Protein AF-A0A1E4EX76-F1 (afdb_monomer_lite)

pLDDT: mean 85.82, std 12.71, range [29.69, 96.69]

Radius of gyration: 16.94 Å; chains: 1; bounding box: 37×40×50 Å

Foldseek 3Di:
DPDDPLLVVLQVPAPHCPGPSVLLVLLLVLLLVVLLCLQLDCCLQVQLCVQLVVLHNFDFDSVLSSLLSSLLSLLLQLVVCCVVVVDNVSSLSSSQVSCVVRHDPVCSVSNVCNNVQQQDADPVRHRDNLSNLQSSCCSGGVDDDPSSSVSSSVSSVVSSVVSVVSSVVSSVVRHDPPPPD

Secondary structure (DSSP, 8-state):
----HHHHHHHHHTTGGGSHHHHHHHHHHHHHHHHHHHHT-HHHHHHHHHHHHHTS-----HHHHHHHHHHHHHHHHHHHHHHHHS-HHHHHHHHHHHHHHHS-GGGHHHHHHHHHHTT-B-TTS-B-SSHHHHHHHHHHHS---HHHHHHHHHHHHHHHHHHHHHHHHHHHS--------

Sequence (181 aa):
MLRMPTSSQIIQRWGGPSGMGQQYLHAIPTITTLIELMAKSPRTAGTFRDRVERAGPTKMRHHEMDKAFSCYGLGYVYRLMSKQSGDAEMANLLTRVATLAILSPAELEKVDWVARAFSHRHPDGSKDILAPAQLILHWLTGSDTPQKTYQCDWVLQRYSEFLTQAWQAAMQNQIHLQFPW

Structure (mmCIF, N/CA/C/O backbone):
data_AF-A0A1E4EX76-F1
#
_entry.id   AF-A0A1E4EX76-F1
#
loop_
_atom_site.group_PDB
_atom_site.id
_atom_site.type_symbol
_atom_site.label_atom_id
_atom_site.label_alt_id
_atom_site.label_comp_id
_atom_site.label_asym_id
_atom_site.label_entity_id
_atom_site.label_seq_id
_atom_site.pdbx_PDB_ins_code
_atom_site.Cartn_x
_atom_site.Cartn_y
_atom_site.Cartn_z
_atom_site.occupancy
_atom_site.B_iso_or_equiv
_atom_site.auth_seq_id
_atom_site.auth_comp_id
_atom_site.auth_asym_id
_atom_site.auth_atom_id
_atom_site.pdbx_PDB_model_num
ATOM 1 N N . MET A 1 1 ? -10.176 -17.842 24.578 1.00 32.84 1 MET A N 1
ATOM 2 C CA . MET A 1 1 ? -10.033 -16.552 23.870 1.00 32.84 1 MET A CA 1
ATOM 3 C C . MET A 1 1 ? -8.588 -16.379 23.428 1.00 32.84 1 MET A C 1
ATOM 5 O O . MET A 1 1 ? -7.767 -15.886 24.197 1.00 32.84 1 MET A O 1
ATOM 9 N N . LEU A 1 2 ? -8.268 -16.793 22.203 1.00 30.84 2 LEU A N 1
ATOM 10 C CA . LEU A 1 2 ? -7.002 -16.457 21.545 1.00 30.84 2 LEU A CA 1
ATOM 11 C C . LEU A 1 2 ? -7.071 -14.993 21.090 1.00 30.84 2 LEU A C 1
ATOM 13 O O . LEU A 1 2 ? -7.355 -14.686 19.938 1.00 30.84 2 LEU A O 1
ATOM 17 N N . ARG A 1 3 ? -6.881 -14.056 22.024 1.00 50.91 3 ARG A N 1
ATOM 18 C CA . ARG A 1 3 ? -6.739 -12.644 21.660 1.00 50.91 3 ARG A CA 1
ATOM 19 C C . ARG A 1 3 ? -5.325 -12.444 21.143 1.00 50.91 3 ARG A C 1
ATOM 21 O O . ARG A 1 3 ? -4.374 -12.692 21.880 1.00 50.91 3 ARG A O 1
ATOM 28 N N . MET A 1 4 ? -5.177 -11.961 19.911 1.00 62.12 4 MET A N 1
ATOM 29 C CA . MET A 1 4 ? -3.883 -11.447 19.472 1.00 62.12 4 MET A CA 1
ATOM 30 C C . MET A 1 4 ? -3.422 -10.377 20.488 1.00 62.12 4 MET A C 1
ATOM 32 O O . MET A 1 4 ? -4.188 -9.443 20.767 1.00 62.12 4 MET A O 1
ATOM 36 N N . PRO A 1 5 ? -2.217 -10.504 21.084 1.00 67.56 5 PRO A N 1
ATOM 37 C CA . PRO A 1 5 ? -1.744 -9.578 22.117 1.00 67.56 5 PRO A CA 1
ATOM 38 C C . PRO A 1 5 ? -1.798 -8.118 21.655 1.00 67.56 5 PRO A C 1
ATOM 40 O O . PRO A 1 5 ? -2.254 -7.240 22.386 1.00 67.56 5 PRO A O 1
ATOM 43 N N . THR A 1 6 ? -1.450 -7.891 20.388 1.00 69.31 6 THR A N 1
ATOM 44 C CA . THR A 1 6 ? -1.455 -6.588 19.720 1.00 69.31 6 THR A CA 1
ATOM 45 C C . THR A 1 6 ? -2.849 -5.955 19.674 1.00 69.31 6 THR A C 1
ATOM 47 O O . THR A 1 6 ? -2.993 -4.761 19.912 1.00 69.31 6 THR A O 1
ATOM 50 N N . SER A 1 7 ? -3.900 -6.746 19.438 1.00 69.81 7 SER A N 1
ATOM 51 C CA . SER A 1 7 ? -5.291 -6.267 19.428 1.00 69.81 7 SER A CA 1
ATOM 52 C C . SER A 1 7 ? -5.746 -5.833 20.819 1.00 69.81 7 SER A C 1
ATOM 54 O O . SER A 1 7 ? -6.396 -4.803 20.972 1.00 69.81 7 SER A O 1
ATOM 56 N N . SER A 1 8 ? -5.375 -6.601 21.848 1.00 72.00 8 SER A N 1
ATOM 57 C CA . SER A 1 8 ? -5.726 -6.284 23.238 1.00 72.00 8 SER A CA 1
ATOM 58 C C . SER A 1 8 ? -5.048 -4.997 23.706 1.00 72.00 8 SER A C 1
ATOM 60 O O . SER A 1 8 ? -5.694 -4.165 24.341 1.00 72.00 8 SER A O 1
ATOM 62 N N . GLN A 1 9 ? -3.779 -4.804 23.332 1.00 78.38 9 GLN A N 1
ATOM 63 C CA . GLN A 1 9 ? -3.039 -3.571 23.598 1.00 78.38 9 GLN A CA 1
ATOM 64 C C . GLN A 1 9 ? -3.711 -2.356 22.943 1.00 78.38 9 GLN A C 1
ATOM 66 O O . GLN A 1 9 ? -3.842 -1.312 23.583 1.00 78.38 9 GLN A O 1
ATOM 71 N N . ILE A 1 10 ? -4.184 -2.497 21.698 1.00 79.25 10 ILE A N 1
ATOM 72 C CA . ILE A 1 10 ? -4.895 -1.422 20.993 1.00 79.25 10 ILE A CA 1
ATOM 73 C C . ILE A 1 10 ? -6.181 -1.031 21.738 1.00 79.25 10 ILE A C 1
ATOM 75 O O . ILE A 1 10 ? -6.426 0.146 21.997 1.00 79.25 10 ILE A O 1
ATOM 79 N N . ILE A 1 11 ? -6.991 -2.013 22.134 1.00 80.50 11 ILE A N 1
ATOM 80 C CA . ILE A 1 11 ? -8.259 -1.758 22.834 1.00 80.50 11 ILE A CA 1
ATOM 81 C C . ILE A 1 11 ? -8.011 -1.068 24.180 1.00 80.50 11 ILE A C 1
ATOM 83 O O . ILE A 1 11 ? -8.701 -0.108 24.515 1.00 80.50 11 ILE A O 1
ATOM 87 N N . GLN A 1 12 ? -7.014 -1.518 24.946 1.00 81.19 12 GLN A N 1
ATOM 88 C CA . GLN A 1 12 ? -6.696 -0.934 26.252 1.00 81.19 12 GLN A CA 1
ATOM 89 C C . GLN A 1 12 ? -6.244 0.525 26.153 1.00 81.19 12 GLN A C 1
ATOM 91 O O . GLN A 1 12 ? -6.596 1.332 27.010 1.00 81.19 12 GLN A O 1
ATOM 96 N N . ARG A 1 13 ? -5.476 0.870 25.115 1.00 83.69 13 ARG A N 1
ATOM 97 C CA . ARG A 1 13 ? -4.819 2.178 25.017 1.00 83.69 13 ARG A CA 1
ATOM 98 C C . ARG A 1 13 ? -5.651 3.242 24.295 1.00 83.69 13 ARG A C 1
ATOM 100 O O . ARG A 1 13 ? -5.521 4.414 24.630 1.00 83.69 13 ARG A O 1
ATOM 107 N N . TRP A 1 14 ? -6.538 2.861 23.369 1.00 85.50 14 TRP A N 1
ATOM 108 C CA . TRP A 1 14 ? -7.322 3.806 22.550 1.00 85.50 14 TRP A CA 1
ATOM 109 C C . TRP A 1 14 ? -8.845 3.688 22.741 1.00 85.50 14 TRP A C 1
ATOM 111 O O . TRP A 1 14 ? -9.617 3.737 21.779 1.00 85.50 14 TRP A O 1
ATOM 121 N N . GLY A 1 15 ? -9.284 3.593 24.002 1.00 70.06 15 GLY A N 1
ATOM 122 C CA . GLY A 1 15 ? -10.669 3.883 24.400 1.00 70.06 15 GLY A CA 1
ATOM 123 C C . GLY A 1 15 ? -11.581 2.678 24.651 1.00 70.06 15 GLY A C 1
ATOM 124 O O . GLY A 1 15 ? -12.800 2.837 24.650 1.00 70.06 15 GLY A O 1
ATOM 125 N N . GLY A 1 16 ? -11.035 1.482 24.879 1.00 69.38 16 GLY A N 1
ATOM 126 C CA . GLY A 1 16 ? -11.825 0.310 25.259 1.00 69.38 16 GLY A CA 1
ATOM 127 C C . GLY A 1 16 ? -12.743 -0.219 24.141 1.00 69.38 16 GLY A C 1
ATOM 128 O O . GLY A 1 16 ? -12.537 0.095 22.968 1.00 69.38 16 GLY A O 1
ATOM 129 N N . PRO A 1 17 ? -13.764 -1.034 24.479 1.00 64.06 17 PRO A N 1
ATOM 130 C CA . PRO A 1 17 ? -14.634 -1.722 23.511 1.00 64.06 17 PRO A CA 1
ATOM 131 C C . PRO A 1 17 ? -15.492 -0.813 22.618 1.00 64.06 17 PRO A C 1
ATOM 133 O O . PRO A 1 17 ? -16.122 -1.299 21.689 1.00 64.06 17 PRO A O 1
ATOM 136 N N . SER A 1 18 ? -15.548 0.488 22.897 1.00 70.00 18 SER A N 1
ATOM 137 C CA . SER A 1 18 ? -16.253 1.496 22.092 1.00 70.00 18 SER A CA 1
ATOM 138 C C . SER A 1 18 ? -15.313 2.593 21.578 1.00 70.00 18 SER A C 1
ATOM 140 O O . SER A 1 18 ? -15.766 3.602 21.042 1.00 70.00 18 SER A O 1
ATOM 142 N N . GLY A 1 19 ? -14.003 2.417 21.770 1.00 77.12 19 GLY A N 1
ATOM 143 C CA . GLY A 1 19 ? -12.977 3.378 21.394 1.00 77.12 19 GLY A CA 1
ATOM 144 C C . GLY A 1 19 ? -12.595 3.319 19.918 1.00 77.12 19 GLY A C 1
ATOM 145 O O . GLY A 1 19 ? -12.929 2.383 19.188 1.00 77.12 19 GLY A O 1
ATOM 146 N N . MET A 1 20 ? -11.821 4.313 19.486 1.00 82.31 20 MET A N 1
ATOM 147 C CA . MET A 1 20 ? -11.328 4.422 18.111 1.00 82.31 20 MET A CA 1
ATOM 148 C C . MET A 1 20 ? -10.502 3.191 17.696 1.00 82.31 20 MET A C 1
ATOM 150 O O . MET A 1 20 ? -10.619 2.717 16.567 1.00 82.31 20 MET A O 1
ATOM 154 N N . GLY A 1 21 ? -9.735 2.613 18.629 1.00 80.12 21 GLY A N 1
ATOM 155 C CA . GLY A 1 21 ? -8.988 1.377 18.388 1.00 80.12 21 GLY A CA 1
ATOM 156 C C . GLY A 1 21 ? -9.890 0.197 18.007 1.00 80.12 21 GLY A C 1
ATOM 157 O O . GLY A 1 21 ? -9.566 -0.550 17.086 1.00 80.12 21 GLY A O 1
ATOM 158 N N . GLN A 1 22 ? -11.054 0.061 18.652 1.00 80.69 22 GLN A N 1
ATOM 159 C CA . GLN A 1 22 ? -12.025 -0.988 18.333 1.00 80.69 22 GLN A CA 1
ATOM 160 C C . GLN A 1 22 ? -12.637 -0.784 16.940 1.00 80.69 22 GLN A C 1
ATOM 162 O O . GLN A 1 22 ? -12.776 -1.744 16.185 1.00 80.69 22 GLN A O 1
ATOM 167 N N . GLN A 1 23 ? -12.973 0.457 16.576 1.00 82.38 23 GLN A N 1
ATOM 168 C CA . GLN A 1 23 ? -13.535 0.770 15.257 1.00 82.38 23 GLN A CA 1
ATOM 169 C C . GLN A 1 23 ? -12.573 0.380 14.130 1.00 82.38 23 GLN A C 1
ATOM 171 O O . GLN A 1 23 ? -12.975 -0.295 13.182 1.00 82.38 23 GLN A O 1
ATOM 176 N N . TYR A 1 24 ? -11.287 0.717 14.271 1.00 85.44 24 TYR A N 1
ATOM 177 C CA . TYR A 1 24 ? -10.273 0.309 13.301 1.00 85.44 24 TYR A CA 1
ATOM 178 C C . TYR A 1 24 ? -10.097 -1.209 13.245 1.00 85.44 24 TYR A C 1
ATOM 180 O O . TYR A 1 24 ? -10.029 -1.774 12.155 1.00 85.44 24 TYR A O 1
ATOM 188 N N . LEU A 1 25 ? -10.081 -1.892 14.394 1.00 83.00 25 LEU A N 1
ATOM 189 C CA . LEU A 1 25 ? -10.006 -3.355 14.435 1.00 83.00 25 LEU A CA 1
ATOM 190 C C . LEU A 1 25 ? -11.198 -4.023 13.725 1.00 83.00 25 LEU A C 1
ATOM 192 O O . LEU A 1 25 ? -11.003 -5.033 13.054 1.00 83.00 25 LEU A O 1
ATOM 196 N N . HIS A 1 26 ? -12.403 -3.449 13.808 1.00 83.94 26 HIS A N 1
ATOM 197 C CA . HIS A 1 26 ? -13.580 -3.934 13.075 1.00 83.94 26 HIS A CA 1
ATOM 198 C C . HIS A 1 26 ? -13.492 -3.724 11.561 1.00 83.94 26 HIS A C 1
ATOM 200 O O . HIS A 1 26 ? -14.032 -4.527 10.803 1.00 83.94 26 HIS A O 1
ATOM 206 N N . ALA A 1 27 ? -12.806 -2.674 11.111 1.00 86.12 27 ALA A N 1
ATOM 207 C CA . ALA A 1 27 ? -12.627 -2.398 9.689 1.00 86.12 27 ALA A CA 1
ATOM 208 C C . ALA A 1 27 ? -11.544 -3.273 9.030 1.00 86.12 27 ALA A C 1
ATOM 210 O O . ALA A 1 27 ? -11.614 -3.516 7.821 1.00 86.12 27 ALA A O 1
ATOM 211 N N . ILE A 1 28 ? -10.559 -3.761 9.802 1.00 87.25 28 ILE A N 1
ATOM 212 C CA . ILE A 1 28 ? -9.393 -4.497 9.281 1.00 87.25 28 ILE A CA 1
ATOM 213 C C . ILE A 1 28 ? -9.765 -5.691 8.383 1.00 87.25 28 ILE A C 1
ATOM 215 O O . ILE A 1 28 ? -9.257 -5.731 7.269 1.00 87.25 28 ILE A O 1
ATOM 219 N N . PRO A 1 29 ? -10.632 -6.645 8.767 1.00 85.50 29 PRO A N 1
ATOM 220 C CA . PRO A 1 29 ? -10.883 -7.820 7.928 1.00 85.50 29 PRO A CA 1
ATOM 221 C C . PRO A 1 29 ? -11.510 -7.470 6.589 1.00 85.50 29 PRO A C 1
ATOM 223 O O . PRO A 1 29 ? -11.179 -8.073 5.571 1.00 85.50 29 PRO A O 1
ATOM 226 N N . THR A 1 30 ? -12.413 -6.492 6.577 1.00 86.75 30 THR A N 1
ATOM 227 C CA . THR A 1 30 ? -13.045 -6.027 5.345 1.00 86.75 30 THR A CA 1
ATOM 228 C C . THR A 1 30 ? -11.996 -5.439 4.421 1.00 86.75 30 THR A C 1
ATOM 230 O O . THR A 1 30 ? -11.923 -5.821 3.254 1.00 86.75 30 THR A O 1
ATOM 233 N N . ILE A 1 31 ? -11.144 -4.545 4.937 1.00 90.44 31 ILE A N 1
ATOM 234 C CA . ILE A 1 31 ? -10.131 -3.906 4.099 1.00 90.44 31 ILE A CA 1
ATOM 235 C C . ILE A 1 31 ? -9.048 -4.898 3.662 1.00 90.44 31 ILE A C 1
ATOM 237 O O . ILE A 1 31 ? -8.637 -4.853 2.507 1.00 90.44 31 ILE A O 1
ATOM 241 N N . THR A 1 32 ? -8.626 -5.835 4.517 1.00 91.00 32 THR A N 1
ATOM 242 C CA . THR A 1 32 ? -7.619 -6.842 4.152 1.00 91.00 32 THR A CA 1
ATOM 243 C C . THR A 1 32 ? -8.163 -7.844 3.142 1.00 91.00 32 THR A C 1
ATOM 245 O O . THR A 1 32 ? -7.471 -8.138 2.172 1.00 91.00 32 THR A O 1
ATOM 248 N N . THR A 1 33 ? -9.415 -8.288 3.287 1.00 89.25 33 THR A N 1
ATOM 249 C CA . THR A 1 33 ? -10.078 -9.154 2.297 1.00 89.25 33 THR A CA 1
ATOM 250 C C . THR A 1 33 ? -10.183 -8.449 0.948 1.00 89.25 33 THR A C 1
ATOM 252 O O . THR A 1 33 ? -9.879 -9.036 -0.087 1.00 89.25 33 THR A O 1
ATOM 255 N N . LEU A 1 34 ? -10.569 -7.170 0.932 1.00 90.50 34 LEU A N 1
ATOM 256 C CA . LEU A 1 34 ? -10.647 -6.394 -0.307 1.00 90.50 34 LEU A CA 1
ATOM 257 C C . LEU A 1 34 ? -9.273 -6.197 -0.953 1.00 90.50 34 LEU A C 1
ATOM 259 O O . LEU A 1 34 ? -9.154 -6.369 -2.164 1.00 90.50 34 LEU A O 1
ATOM 263 N N . ILE A 1 35 ? -8.238 -5.878 -0.169 1.00 94.00 35 ILE A N 1
ATOM 264 C CA . ILE A 1 35 ? -6.855 -5.792 -0.661 1.00 94.00 35 ILE A CA 1
ATOM 265 C C . ILE A 1 35 ? -6.445 -7.118 -1.299 1.00 94.00 35 ILE A C 1
ATOM 267 O O . ILE A 1 35 ? -5.961 -7.122 -2.426 1.00 94.00 35 ILE A O 1
ATOM 271 N N . GLU A 1 36 ? -6.673 -8.238 -0.616 1.00 92.19 36 GLU A N 1
ATOM 272 C CA . GLU A 1 36 ? -6.303 -9.560 -1.114 1.00 92.19 36 GLU A CA 1
ATOM 273 C C . GLU A 1 36 ? -7.037 -9.912 -2.417 1.00 92.19 36 GLU A C 1
ATOM 275 O O . GLU A 1 36 ? -6.404 -10.329 -3.391 1.00 92.19 36 GLU A O 1
ATOM 280 N N . LEU A 1 37 ? -8.355 -9.691 -2.470 1.00 90.31 37 LEU A N 1
ATOM 281 C CA . LEU A 1 37 ? -9.171 -9.941 -3.660 1.00 90.31 37 LEU A CA 1
ATOM 282 C C . LEU A 1 37 ? -8.731 -9.085 -4.847 1.00 90.31 37 LEU A C 1
ATOM 284 O O . LEU A 1 37 ? -8.638 -9.581 -5.969 1.00 90.31 37 LEU A O 1
ATOM 288 N N . MET A 1 38 ? -8.461 -7.799 -4.621 1.00 92.31 38 MET A N 1
ATOM 289 C CA . MET A 1 38 ? -8.025 -6.911 -5.693 1.00 92.31 38 MET A CA 1
ATOM 290 C C . MET A 1 38 ? -6.607 -7.223 -6.153 1.00 92.31 38 MET A C 1
ATOM 292 O O . MET A 1 38 ? -6.360 -7.189 -7.357 1.00 92.31 38 MET A O 1
ATOM 296 N N . ALA A 1 39 ? -5.691 -7.522 -5.231 1.00 91.38 39 ALA A N 1
ATOM 297 C CA . ALA A 1 39 ? -4.306 -7.832 -5.554 1.00 91.38 39 ALA A CA 1
ATOM 298 C C . ALA A 1 39 ? -4.198 -9.110 -6.395 1.00 91.38 39 ALA A C 1
ATOM 300 O O . ALA A 1 39 ? -3.494 -9.107 -7.396 1.00 91.38 39 ALA A O 1
ATOM 301 N N . LYS A 1 40 ? -4.964 -10.151 -6.044 1.00 90.00 40 LYS A N 1
ATOM 302 C CA . LYS A 1 40 ? -5.024 -11.431 -6.773 1.00 90.00 40 LYS A CA 1
ATOM 303 C C . LYS A 1 40 ? -5.959 -11.409 -7.987 1.00 90.00 40 LYS A C 1
ATOM 305 O O . LYS A 1 40 ? -6.125 -12.421 -8.666 1.00 90.00 40 LYS A O 1
ATOM 310 N N . SER A 1 41 ? -6.630 -10.287 -8.253 1.00 89.31 41 SER A N 1
ATOM 311 C CA . SER A 1 41 ? -7.561 -10.186 -9.374 1.00 89.31 41 SER A CA 1
ATOM 312 C C . SER A 1 41 ? -6.795 -10.172 -10.700 1.00 89.31 41 SER A C 1
ATOM 314 O O . SER A 1 41 ? -5.987 -9.262 -10.930 1.00 89.31 41 SER A O 1
ATOM 316 N N . PRO A 1 42 ? -7.122 -11.074 -11.648 1.00 86.62 42 PRO A N 1
ATOM 317 C CA . PRO A 1 42 ? -6.524 -11.057 -12.980 1.00 86.62 42 PRO A CA 1
ATOM 318 C C . PRO A 1 42 ? -6.727 -9.725 -13.705 1.00 86.62 42 PRO A C 1
ATOM 320 O O . PRO A 1 42 ? -5.896 -9.335 -14.520 1.00 86.62 42 PRO A O 1
ATOM 323 N N . ARG A 1 43 ? -7.811 -8.999 -13.397 1.00 87.06 43 ARG A N 1
ATOM 324 C CA . ARG A 1 43 ? -8.079 -7.684 -13.990 1.00 87.06 43 ARG A CA 1
ATOM 325 C C . ARG A 1 43 ? -7.110 -6.620 -13.488 1.00 87.06 43 ARG A C 1
ATOM 327 O O . ARG A 1 43 ? -6.650 -5.824 -14.302 1.00 87.06 43 ARG A O 1
ATOM 334 N N . THR A 1 44 ? -6.786 -6.606 -12.195 1.00 88.12 44 THR A N 1
ATOM 335 C CA . THR A 1 44 ? -5.830 -5.647 -11.615 1.00 88.12 44 THR A CA 1
ATOM 336 C C . THR A 1 44 ? -4.442 -5.887 -12.191 1.00 88.12 44 THR A C 1
ATOM 338 O O . THR A 1 44 ? -3.858 -4.995 -12.806 1.00 88.12 44 THR A O 1
ATOM 341 N N . ALA A 1 45 ? -3.957 -7.123 -12.070 1.00 86.81 45 ALA A N 1
ATOM 342 C CA . ALA A 1 45 ? -2.640 -7.518 -12.545 1.00 86.81 45 ALA A CA 1
ATOM 343 C C . ALA A 1 45 ? -2.508 -7.410 -14.074 1.00 86.81 45 ALA A C 1
ATOM 345 O O . ALA A 1 45 ? -1.487 -6.937 -14.567 1.00 86.81 45 ALA A O 1
ATOM 346 N N . GLY A 1 46 ? -3.541 -7.798 -14.830 1.00 87.75 46 GLY A N 1
ATOM 347 C CA . GLY A 1 46 ? -3.576 -7.671 -16.289 1.00 87.75 46 GLY A CA 1
ATOM 348 C C . GLY A 1 46 ? -3.559 -6.214 -16.747 1.00 87.75 46 GLY A C 1
ATOM 349 O O . GLY A 1 46 ? -2.706 -5.834 -17.540 1.00 87.75 46 GLY A O 1
ATOM 350 N N . THR A 1 47 ? -4.420 -5.364 -16.175 1.00 90.44 47 THR A N 1
ATOM 351 C CA . THR A 1 47 ? -4.456 -3.927 -16.512 1.00 90.44 47 THR A CA 1
ATOM 352 C C . THR A 1 47 ? -3.130 -3.242 -16.195 1.00 90.44 47 THR A C 1
ATOM 354 O O . THR A 1 47 ? -2.650 -2.423 -16.981 1.00 90.44 47 THR A O 1
ATOM 357 N N . PHE A 1 48 ? -2.533 -3.565 -15.045 1.00 92.25 48 PHE A N 1
ATOM 358 C CA . PHE A 1 48 ? -1.225 -3.049 -14.663 1.00 92.25 48 PHE A CA 1
ATOM 359 C C . PHE A 1 48 ? -0.146 -3.473 -15.658 1.00 92.25 48 PHE A C 1
ATOM 361 O O . PHE A 1 48 ? 0.563 -2.620 -16.197 1.00 92.25 48 PHE A O 1
ATOM 368 N N . ARG A 1 49 ? -0.065 -4.779 -15.940 1.00 91.50 49 ARG A N 1
ATOM 369 C CA . ARG A 1 49 ? 0.903 -5.347 -16.876 1.00 91.50 49 ARG A CA 1
ATOM 370 C C . ARG A 1 49 ? 0.799 -4.687 -18.245 1.00 91.50 49 ARG A C 1
ATOM 372 O O . ARG A 1 49 ? 1.790 -4.143 -18.721 1.00 91.50 49 ARG A O 1
ATOM 379 N N . ASP A 1 50 ? -0.397 -4.673 -18.828 1.00 91.31 50 ASP A N 1
ATOM 380 C CA . ASP A 1 50 ? -0.640 -4.143 -20.170 1.00 91.31 50 ASP A CA 1
ATOM 381 C C . ASP A 1 50 ? -0.200 -2.682 -20.292 1.00 91.31 50 ASP A C 1
ATOM 383 O O . ASP A 1 50 ? 0.391 -2.278 -21.294 1.00 91.31 50 ASP A O 1
ATOM 387 N N . ARG A 1 51 ? -0.470 -1.864 -19.270 1.00 91.50 51 ARG A N 1
ATOM 388 C CA . ARG A 1 51 ? -0.074 -0.451 -19.267 1.00 91.50 51 ARG A CA 1
ATOM 389 C C . ARG A 1 51 ? 1.435 -0.272 -19.184 1.00 91.50 51 ARG A C 1
ATOM 391 O O . ARG A 1 51 ? 1.991 0.532 -19.930 1.00 91.50 51 ARG A O 1
ATOM 398 N N . VAL A 1 52 ? 2.087 -0.996 -18.280 1.00 92.00 52 VAL A N 1
ATOM 399 C CA . VAL A 1 52 ? 3.532 -0.881 -18.065 1.00 92.00 52 VAL A CA 1
ATOM 400 C C . VAL A 1 52 ? 4.311 -1.431 -19.265 1.00 92.00 52 VAL A C 1
ATOM 402 O O . VAL A 1 52 ? 5.270 -0.795 -19.697 1.00 92.00 52 VAL A O 1
ATOM 405 N N . GLU A 1 53 ? 3.877 -2.547 -19.856 1.00 91.38 53 GLU A N 1
ATOM 406 C CA . GLU A 1 53 ? 4.520 -3.148 -21.034 1.00 91.38 53 GLU A CA 1
ATOM 407 C C . GLU A 1 53 ? 4.349 -2.294 -22.300 1.00 91.38 53 GLU A C 1
ATOM 409 O O . GLU A 1 53 ? 5.278 -2.188 -23.101 1.00 91.38 53 GLU A O 1
ATOM 414 N N . ARG A 1 54 ? 3.215 -1.594 -22.461 1.00 90.19 54 ARG A N 1
ATOM 415 C CA . ARG A 1 54 ? 3.036 -0.604 -23.545 1.00 90.19 54 ARG A CA 1
ATOM 416 C C . ARG A 1 54 ? 3.988 0.586 -23.436 1.00 90.19 54 ARG A C 1
ATOM 418 O O . ARG A 1 54 ? 4.318 1.186 -24.453 1.00 90.19 54 ARG A O 1
ATOM 425 N N . ALA A 1 55 ? 4.427 0.930 -22.226 1.00 89.25 55 ALA A N 1
ATOM 426 C CA . ALA A 1 55 ? 5.420 1.978 -21.994 1.00 89.25 55 ALA A CA 1
ATOM 427 C C . ALA A 1 55 ? 6.873 1.485 -22.164 1.00 89.25 55 ALA A C 1
ATOM 429 O O . ALA A 1 55 ? 7.808 2.278 -22.057 1.00 89.25 55 ALA A O 1
ATOM 430 N N . GLY A 1 56 ? 7.079 0.193 -22.431 1.00 85.50 56 GLY A N 1
ATOM 431 C CA . GLY A 1 56 ? 8.367 -0.401 -22.771 1.00 85.50 56 GLY A CA 1
ATOM 432 C C . GLY A 1 56 ? 8.476 -1.848 -22.282 1.00 85.50 56 GLY A C 1
ATOM 433 O O . GLY A 1 56 ? 7.815 -2.216 -21.313 1.00 85.50 56 GLY A O 1
ATOM 434 N N . PRO A 1 57 ? 9.352 -2.670 -22.884 1.00 81.75 57 PRO A N 1
ATOM 435 C CA . PRO A 1 57 ? 9.472 -4.084 -22.542 1.00 81.75 57 PRO A CA 1
ATOM 436 C C . PRO A 1 57 ? 9.867 -4.272 -21.072 1.00 81.75 57 PRO A C 1
ATOM 438 O O . PRO A 1 57 ? 10.750 -3.584 -20.546 1.00 81.75 57 PRO A O 1
ATOM 441 N N . THR A 1 58 ? 9.181 -5.189 -20.394 1.00 83.50 58 THR A N 1
ATOM 442 C CA . THR A 1 58 ? 9.471 -5.628 -19.023 1.00 83.50 58 THR A CA 1
ATOM 443 C C . THR A 1 58 ? 8.990 -7.073 -18.862 1.00 83.50 58 THR A C 1
ATOM 445 O O . THR A 1 58 ? 8.171 -7.547 -19.646 1.00 83.50 58 THR A O 1
ATOM 448 N N . LYS A 1 59 ? 9.527 -7.801 -17.877 1.00 81.69 59 LYS A N 1
ATOM 449 C CA . LYS A 1 59 ? 9.010 -9.114 -17.480 1.00 81.69 59 LYS A CA 1
ATOM 450 C C . LYS A 1 59 ? 8.490 -9.013 -16.053 1.00 81.69 59 LYS A C 1
ATOM 452 O O . LYS A 1 59 ? 9.279 -8.787 -15.146 1.00 81.69 59 LYS A O 1
ATOM 457 N N . MET A 1 60 ? 7.188 -9.222 -15.864 1.00 87.31 60 MET A N 1
ATOM 458 C CA . MET A 1 60 ? 6.541 -9.191 -14.547 1.00 87.31 60 MET A CA 1
ATOM 459 C C . MET A 1 60 ? 5.888 -10.531 -14.224 1.00 87.31 60 MET A C 1
ATOM 461 O O . MET A 1 60 ? 5.003 -11.002 -14.953 1.00 87.31 60 MET A O 1
ATOM 465 N N . ARG A 1 61 ? 6.271 -11.139 -13.098 1.00 86.31 61 ARG A N 1
ATOM 466 C CA . ARG A 1 61 ? 5.641 -12.375 -12.621 1.00 86.31 61 ARG A CA 1
ATOM 467 C C . ARG A 1 61 ? 4.362 -12.046 -11.860 1.00 86.31 61 ARG A C 1
ATOM 469 O O . ARG A 1 61 ? 4.324 -11.122 -11.057 1.00 86.31 61 ARG A O 1
ATOM 476 N N . HIS A 1 62 ? 3.311 -12.830 -12.093 1.00 85.12 62 HIS A N 1
ATOM 477 C CA . HIS A 1 62 ? 1.993 -12.569 -11.505 1.00 85.12 62 HIS A CA 1
ATOM 478 C C . HIS A 1 62 ? 2.017 -12.580 -9.971 1.00 85.12 62 HIS A C 1
ATOM 480 O O . HIS A 1 62 ? 1.611 -11.611 -9.348 1.00 85.12 62 HIS A O 1
ATOM 486 N N . HIS A 1 63 ? 2.637 -13.599 -9.372 1.00 85.25 63 HIS A N 1
ATOM 487 C CA . HIS A 1 63 ? 2.761 -13.703 -7.915 1.00 85.25 63 HIS A CA 1
ATOM 488 C C . HIS A 1 63 ? 3.589 -12.572 -7.273 1.00 85.25 63 HIS A C 1
ATOM 490 O O . HIS A 1 63 ? 3.425 -12.286 -6.088 1.00 85.25 63 HIS A O 1
ATOM 496 N N . GLU A 1 64 ? 4.496 -11.933 -8.025 1.00 89.56 64 GLU A N 1
ATOM 497 C CA . GLU A 1 64 ? 5.230 -10.751 -7.550 1.00 89.56 64 GLU A CA 1
ATOM 498 C C . GLU A 1 64 ? 4.311 -9.524 -7.542 1.00 89.56 64 GLU A C 1
ATOM 500 O O . GLU A 1 64 ? 4.350 -8.749 -6.587 1.00 89.56 64 GLU A O 1
ATOM 505 N N . MET A 1 65 ? 3.428 -9.392 -8.542 1.00 91.31 65 MET A N 1
ATOM 506 C CA . MET A 1 65 ? 2.407 -8.339 -8.589 1.00 91.31 65 MET A CA 1
ATOM 507 C C . MET A 1 65 ? 1.407 -8.477 -7.441 1.00 91.31 65 MET A C 1
ATOM 509 O O . MET A 1 65 ? 1.209 -7.506 -6.717 1.00 91.31 65 MET A O 1
ATOM 513 N N . ASP A 1 66 ? 0.851 -9.666 -7.202 1.00 91.69 66 ASP A N 1
ATOM 514 C CA . ASP A 1 66 ? -0.108 -9.896 -6.108 1.00 91.69 66 ASP A CA 1
ATOM 515 C C . ASP A 1 66 ? 0.469 -9.435 -4.761 1.00 91.69 66 ASP A C 1
ATOM 517 O O . ASP A 1 66 ? -0.173 -8.741 -3.966 1.00 91.69 66 ASP A O 1
ATOM 521 N N . LYS A 1 67 ? 1.737 -9.775 -4.523 1.00 92.88 67 LYS A N 1
ATOM 522 C CA . LYS A 1 67 ? 2.464 -9.380 -3.320 1.00 92.88 67 LYS A CA 1
ATOM 523 C C . LYS A 1 67 ? 2.700 -7.869 -3.267 1.00 92.88 67 LYS A C 1
ATOM 525 O O . LYS A 1 67 ? 2.435 -7.256 -2.235 1.00 92.88 67 LYS A O 1
ATOM 530 N N . ALA A 1 68 ? 3.140 -7.262 -4.367 1.00 94.50 68 ALA A N 1
ATOM 531 C CA . ALA A 1 68 ? 3.385 -5.825 -4.440 1.00 94.50 68 ALA A CA 1
ATOM 532 C C . ALA A 1 68 ? 2.111 -5.000 -4.215 1.00 94.50 68 ALA A C 1
ATOM 534 O O . ALA A 1 68 ? 2.132 -4.052 -3.433 1.00 94.50 68 ALA A O 1
ATOM 535 N N . PHE A 1 69 ? 0.985 -5.393 -4.814 1.00 95.19 69 PHE A N 1
ATOM 536 C CA . PHE A 1 69 ? -0.310 -4.737 -4.615 1.00 95.19 69 PHE A CA 1
ATOM 537 C C . PHE A 1 69 ? -0.865 -4.934 -3.198 1.00 95.19 69 PHE A C 1
ATOM 539 O O . PHE A 1 69 ? -1.456 -4.007 -2.637 1.00 95.19 69 PHE A O 1
ATOM 546 N N . SER A 1 70 ? -0.628 -6.098 -2.584 1.00 95.50 70 SER A N 1
ATOM 547 C CA . SER A 1 70 ? -0.989 -6.341 -1.181 1.00 95.50 70 SER A CA 1
ATOM 548 C C . SER A 1 70 ? -0.199 -5.430 -0.238 1.00 95.50 70 SER A C 1
ATOM 550 O O . SER A 1 70 ? -0.788 -4.723 0.582 1.00 95.50 70 SER A O 1
ATOM 552 N N . CYS A 1 71 ? 1.128 -5.370 -0.399 1.00 95.88 71 CYS A N 1
ATOM 553 C CA . CYS A 1 71 ? 1.985 -4.478 0.383 1.00 95.88 71 CYS A CA 1
ATOM 554 C C . CYS A 1 71 ? 1.659 -3.000 0.133 1.00 95.88 71 CYS A C 1
ATOM 556 O O . CYS A 1 71 ? 1.592 -2.226 1.088 1.00 95.88 71 CYS A O 1
ATOM 558 N N . TYR A 1 72 ? 1.397 -2.618 -1.124 1.00 96.69 72 TYR A N 1
ATOM 559 C CA . TYR A 1 72 ? 0.955 -1.270 -1.482 1.00 96.69 72 TYR A CA 1
ATOM 560 C C . TYR A 1 72 ? -0.330 -0.891 -0.740 1.00 96.69 72 TYR A C 1
ATOM 562 O O . TYR A 1 72 ? -0.397 0.159 -0.100 1.00 96.69 72 TYR A O 1
ATOM 570 N N . GLY A 1 73 ? -1.339 -1.767 -0.787 1.00 95.81 73 GLY A N 1
ATOM 571 C CA . GLY A 1 73 ? -2.622 -1.548 -0.127 1.00 95.81 73 GLY A CA 1
ATOM 572 C C . GLY A 1 73 ? -2.486 -1.385 1.383 1.00 95.81 73 GLY A C 1
ATOM 573 O O . GLY A 1 73 ? -3.010 -0.424 1.940 1.00 95.81 73 GLY A O 1
ATOM 574 N N . LEU A 1 74 ? -1.724 -2.261 2.040 1.00 95.38 74 LEU A N 1
ATOM 575 C CA . LEU A 1 74 ? -1.484 -2.185 3.484 1.00 95.38 74 LEU A CA 1
ATOM 576 C C . LEU A 1 74 ? -0.717 -0.916 3.880 1.00 95.38 74 LEU A C 1
ATOM 578 O O . LEU A 1 74 ? -1.117 -0.229 4.820 1.00 95.38 74 LEU A O 1
ATOM 582 N N . GLY A 1 75 ? 0.329 -0.547 3.133 1.00 95.50 75 GLY A N 1
ATOM 583 C CA . GLY A 1 75 ? 1.068 0.697 3.368 1.00 95.50 75 GLY A CA 1
ATOM 584 C C . GLY A 1 75 ? 0.219 1.951 3.115 1.00 95.50 75 GLY A C 1
ATOM 585 O O . GLY A 1 75 ? 0.382 2.970 3.789 1.00 95.50 75 GLY A O 1
ATOM 586 N N . TYR A 1 76 ? -0.745 1.885 2.192 1.00 95.44 76 TYR A N 1
ATOM 587 C CA . TYR A 1 76 ? -1.712 2.961 1.987 1.00 95.44 76 TYR A CA 1
ATOM 588 C C . TYR A 1 76 ? -2.726 3.057 3.136 1.00 95.44 76 TYR A C 1
ATOM 590 O O . TYR A 1 76 ? -3.015 4.156 3.612 1.00 95.44 76 TYR A O 1
ATOM 598 N N . VAL A 1 77 ? -3.226 1.925 3.638 1.00 93.06 77 VAL A N 1
ATOM 599 C CA . VAL A 1 77 ? -4.125 1.892 4.804 1.00 93.06 77 VAL A CA 1
ATOM 600 C C . VAL A 1 77 ? -3.414 2.413 6.055 1.00 93.06 77 VAL A C 1
ATOM 602 O O . VAL A 1 77 ? -4.003 3.217 6.776 1.00 93.06 77 VAL A O 1
ATOM 605 N N . TYR A 1 78 ? -2.132 2.084 6.266 1.00 93.38 78 TYR A N 1
ATOM 606 C CA . TYR A 1 78 ? -1.297 2.715 7.301 1.00 93.38 78 TYR A CA 1
ATOM 607 C C . TYR A 1 78 ? -1.363 4.244 7.221 1.00 93.38 78 TYR A C 1
ATOM 609 O O . TYR A 1 78 ? -1.629 4.920 8.216 1.00 93.38 78 TYR A O 1
ATOM 617 N N . ARG A 1 79 ? -1.163 4.799 6.020 1.00 92.44 79 ARG A N 1
ATOM 618 C CA . ARG A 1 79 ? -1.204 6.247 5.788 1.00 92.44 79 ARG A CA 1
ATOM 619 C C . ARG A 1 79 ? -2.581 6.836 6.103 1.00 92.44 79 ARG A C 1
ATOM 621 O O . ARG A 1 79 ? -2.640 7.922 6.679 1.00 92.44 79 ARG A O 1
ATOM 628 N N . LEU A 1 80 ? -3.669 6.160 5.728 1.00 91.62 80 LEU A N 1
ATOM 629 C CA . LEU A 1 80 ? -5.029 6.599 6.059 1.00 91.62 80 LEU A CA 1
ATOM 630 C C . LEU A 1 80 ? -5.244 6.627 7.573 1.00 91.62 80 LEU A C 1
ATOM 632 O O . LEU A 1 80 ? -5.666 7.656 8.098 1.00 91.62 80 LEU A O 1
ATOM 636 N N . MET A 1 81 ? -4.891 5.539 8.262 1.00 90.19 81 MET A N 1
ATOM 637 C CA . MET A 1 81 ? -5.005 5.420 9.716 1.00 90.19 81 MET A CA 1
ATOM 638 C C . MET A 1 81 ? -4.198 6.503 10.421 1.00 90.19 81 MET A C 1
ATOM 640 O O . MET A 1 81 ? -4.765 7.260 11.197 1.00 90.19 81 MET A O 1
ATOM 644 N N . SER A 1 82 ? -2.912 6.641 10.090 1.00 90.69 82 SER A N 1
ATOM 645 C CA . SER A 1 82 ? -2.023 7.636 10.699 1.00 90.69 82 SER A CA 1
ATOM 646 C C . SER A 1 82 ? -2.533 9.064 10.496 1.00 90.69 82 SER A C 1
ATOM 648 O O . SER A 1 82 ? -2.493 9.869 11.425 1.00 90.69 82 SER A O 1
ATOM 650 N N . LYS A 1 83 ? -3.065 9.379 9.306 1.00 90.00 83 LYS A N 1
ATOM 651 C CA . LYS A 1 83 ? -3.645 10.697 9.024 1.00 90.00 83 LYS A CA 1
ATOM 652 C C . LYS A 1 83 ? -4.931 10.950 9.817 1.00 90.00 83 LYS A C 1
ATOM 654 O O . LYS A 1 83 ? -5.141 12.072 10.259 1.00 90.00 83 LYS A O 1
ATOM 659 N N . GLN A 1 84 ? -5.804 9.952 9.943 1.00 88.19 84 GLN A N 1
ATOM 660 C CA . GLN A 1 84 ? -7.099 10.095 10.617 1.00 88.19 84 GLN A CA 1
ATOM 661 C C . GLN A 1 84 ? -6.970 10.108 12.140 1.00 88.19 84 GLN A C 1
ATOM 663 O O . GLN A 1 84 ? -7.676 10.864 12.800 1.00 88.19 84 GLN A O 1
ATOM 668 N N . SER A 1 85 ? -6.075 9.292 12.697 1.00 85.12 85 SER A N 1
ATOM 669 C CA . SER A 1 85 ? -5.855 9.214 14.139 1.00 85.12 85 SER A CA 1
ATOM 670 C C . SER A 1 85 ? -4.941 10.306 14.685 1.00 85.12 85 SER A C 1
ATOM 672 O O . SER A 1 85 ? -5.015 10.609 15.871 1.00 85.12 85 SER A O 1
ATOM 674 N N . GLY A 1 86 ? -4.035 10.844 13.860 1.00 86.50 86 GLY A N 1
ATOM 675 C CA . GLY A 1 86 ? -2.920 11.665 14.339 1.00 86.50 86 GLY A CA 1
ATOM 676 C C . GLY A 1 86 ? -1.882 10.878 15.157 1.00 86.50 86 GLY A C 1
ATOM 677 O O . GLY A 1 86 ? -0.988 11.482 15.740 1.00 86.50 86 GLY A O 1
ATOM 678 N N . ASP A 1 87 ? -1.982 9.545 15.192 1.00 86.25 87 ASP A N 1
ATOM 679 C CA . ASP A 1 87 ? -1.158 8.646 16.003 1.00 86.25 87 ASP A CA 1
ATOM 680 C C . ASP A 1 87 ? -0.525 7.563 15.115 1.00 86.25 87 ASP A C 1
ATOM 682 O O . ASP A 1 87 ? -1.185 6.623 14.650 1.00 86.25 87 ASP A O 1
ATOM 686 N N . ALA A 1 88 ? 0.777 7.718 14.866 1.00 87.00 88 ALA A N 1
ATOM 687 C CA . ALA A 1 88 ? 1.565 6.793 14.058 1.00 87.00 88 ALA A CA 1
ATOM 688 C C . ALA A 1 88 ? 1.779 5.434 14.744 1.00 87.00 88 ALA A C 1
ATOM 690 O O . ALA A 1 88 ? 1.912 4.419 14.059 1.00 87.00 88 ALA A O 1
ATOM 691 N N . GLU A 1 89 ? 1.789 5.384 16.078 1.00 88.44 89 GLU A N 1
ATOM 692 C CA . GLU A 1 89 ? 1.980 4.140 16.820 1.00 88.44 89 GLU A CA 1
ATOM 693 C C . GLU A 1 89 ? 0.756 3.238 16.668 1.00 88.44 89 GLU A C 1
ATOM 695 O O . GLU A 1 89 ? 0.890 2.059 16.331 1.00 88.44 89 GLU A O 1
ATOM 700 N N . MET A 1 90 ? -0.445 3.804 16.816 1.00 86.06 90 MET A N 1
ATOM 701 C CA . MET A 1 90 ? -1.682 3.064 16.577 1.00 86.06 90 MET A CA 1
ATOM 702 C C . MET A 1 90 ? -1.752 2.548 15.134 1.00 86.06 90 MET A C 1
ATOM 704 O O . MET A 1 90 ? -2.051 1.373 14.911 1.00 86.06 90 MET A O 1
ATOM 708 N N . ALA A 1 91 ? -1.430 3.398 14.153 1.00 88.31 91 ALA A N 1
ATOM 709 C CA . ALA A 1 91 ? -1.421 3.012 12.745 1.00 88.31 91 ALA A CA 1
ATOM 710 C C . ALA A 1 91 ? -0.433 1.867 12.468 1.00 88.31 91 ALA A C 1
ATOM 712 O O . ALA A 1 91 ? -0.759 0.941 11.722 1.00 88.31 91 ALA A O 1
ATOM 713 N N . ASN A 1 92 ? 0.743 1.884 13.098 1.00 88.69 92 ASN A N 1
ATOM 714 C CA . ASN A 1 92 ? 1.741 0.822 12.979 1.00 88.69 92 ASN A CA 1
ATOM 715 C C . ASN A 1 92 ? 1.218 -0.506 13.552 1.00 88.69 92 ASN A C 1
ATOM 717 O O . ASN A 1 92 ? 1.251 -1.534 12.874 1.00 88.69 92 ASN A O 1
ATOM 721 N N . LEU A 1 93 ? 0.660 -0.494 14.768 1.00 87.00 93 LEU A N 1
ATOM 722 C CA . LEU A 1 93 ? 0.106 -1.700 15.396 1.00 87.00 93 LEU A CA 1
ATOM 723 C C . LEU A 1 93 ? -1.053 -2.290 14.578 1.00 87.00 93 LEU A C 1
ATOM 725 O O . LEU A 1 93 ? -1.084 -3.500 14.347 1.00 87.00 93 LEU A O 1
ATOM 729 N N . LEU A 1 94 ? -1.966 -1.450 14.085 1.00 85.94 94 LEU A N 1
ATOM 730 C CA . LEU A 1 94 ? -3.079 -1.876 13.230 1.00 85.94 94 LEU A CA 1
ATOM 731 C C . LEU A 1 94 ? -2.592 -2.437 11.888 1.00 85.94 94 LEU A C 1
ATOM 733 O O . LEU A 1 94 ? -3.091 -3.464 11.436 1.00 85.94 94 LEU A O 1
ATOM 737 N N . THR A 1 95 ? -1.581 -1.820 11.275 1.00 88.38 95 THR A N 1
ATOM 738 C CA . THR A 1 95 ? -1.007 -2.294 10.004 1.00 88.38 95 THR A CA 1
ATOM 739 C C . THR A 1 95 ? -0.286 -3.623 10.175 1.00 88.38 95 THR A C 1
ATOM 741 O O . THR A 1 95 ? -0.388 -4.485 9.306 1.00 88.38 95 THR A O 1
ATOM 744 N N . ARG A 1 96 ? 0.383 -3.847 11.312 1.00 86.06 96 ARG A N 1
ATOM 745 C CA . ARG A 1 96 ? 0.952 -5.157 11.656 1.00 86.06 96 ARG A CA 1
ATOM 746 C C . ARG A 1 96 ? -0.130 -6.225 11.759 1.00 86.06 96 ARG A C 1
ATOM 748 O O . ARG A 1 96 ? 0.019 -7.281 11.153 1.00 86.06 96 ARG A O 1
ATOM 755 N N . VAL A 1 97 ? -1.230 -5.942 12.461 1.00 84.88 97 VAL A N 1
ATOM 756 C CA . VAL A 1 97 ? -2.382 -6.859 12.542 1.00 84.88 97 VAL A CA 1
ATOM 757 C C . VAL A 1 97 ? -2.949 -7.142 11.147 1.00 84.88 97 VAL A C 1
ATOM 759 O O . VAL A 1 97 ? -3.135 -8.301 10.790 1.00 84.88 97 VAL A O 1
ATOM 762 N N . ALA A 1 98 ? -3.162 -6.103 10.337 1.00 86.62 98 ALA A N 1
ATOM 763 C CA . ALA A 1 98 ? -3.675 -6.232 8.975 1.00 86.62 98 ALA A CA 1
ATOM 764 C C . ALA A 1 98 ? -2.731 -7.031 8.061 1.00 86.62 98 ALA A C 1
ATOM 766 O O . ALA A 1 98 ? -3.183 -7.860 7.277 1.00 86.62 98 ALA A O 1
ATOM 767 N N . THR A 1 99 ? -1.417 -6.829 8.191 1.00 87.06 99 THR A N 1
ATOM 768 C CA . THR A 1 99 ? -0.408 -7.565 7.418 1.00 87.06 99 THR A CA 1
ATOM 769 C C . THR A 1 99 ? -0.445 -9.043 7.761 1.00 87.06 99 THR A C 1
ATOM 771 O O . THR A 1 99 ? -0.536 -9.869 6.862 1.00 87.06 99 THR A O 1
ATOM 774 N N . LEU A 1 100 ? -0.452 -9.383 9.051 1.00 83.62 100 LEU A N 1
ATOM 775 C CA . LEU A 1 100 ? -0.488 -10.773 9.511 1.00 83.62 100 LEU A CA 1
ATOM 776 C C . LEU A 1 100 ? -1.794 -11.500 9.156 1.00 83.62 100 LEU A C 1
ATOM 778 O O . LEU A 1 100 ? -1.834 -12.725 9.220 1.00 83.62 100 LEU A O 1
ATOM 782 N N . ALA A 1 101 ? -2.849 -10.773 8.777 1.00 82.69 101 ALA A N 1
ATOM 783 C CA . ALA A 1 101 ? -4.101 -11.369 8.327 1.00 82.69 101 ALA A CA 1
ATOM 784 C C . ALA A 1 101 ? -4.028 -11.934 6.896 1.00 82.69 101 ALA A C 1
ATOM 786 O O . ALA A 1 101 ? -4.771 -12.862 6.593 1.00 82.69 101 ALA A O 1
ATOM 787 N N . ILE A 1 102 ? -3.172 -11.385 6.022 1.00 86.31 102 ILE A N 1
ATOM 788 C CA . ILE A 1 102 ? -3.145 -11.744 4.585 1.00 86.31 102 ILE A CA 1
ATOM 789 C C . ILE A 1 102 ? -1.741 -11.989 4.007 1.00 86.31 102 ILE A C 1
ATOM 791 O O . ILE A 1 102 ? -1.611 -12.469 2.882 1.00 86.31 102 ILE A O 1
ATOM 795 N N . LEU A 1 103 ? -0.678 -11.681 4.751 1.00 87.62 103 LEU A N 1
ATOM 796 C CA . LEU A 1 103 ? 0.719 -11.873 4.360 1.00 87.62 103 LEU A CA 1
ATOM 797 C C . LEU A 1 103 ? 1.509 -12.570 5.472 1.00 87.62 103 LEU A C 1
ATOM 799 O O . LEU A 1 103 ? 1.139 -12.559 6.647 1.00 87.62 103 LEU A O 1
ATOM 803 N N . SER A 1 104 ? 2.643 -13.165 5.099 1.00 87.19 104 SER A N 1
ATOM 804 C CA . SER A 1 104 ? 3.566 -13.730 6.080 1.00 87.19 104 SER A CA 1
ATOM 805 C C . SER A 1 104 ? 4.316 -12.619 6.834 1.00 87.19 104 SER A C 1
ATOM 807 O O . SER A 1 104 ? 4.534 -11.535 6.284 1.00 87.19 104 SER A O 1
ATOM 809 N N . PRO A 1 105 ? 4.795 -12.883 8.066 1.00 83.94 105 PRO A N 1
ATOM 810 C CA . PRO A 1 105 ? 5.594 -11.918 8.826 1.00 83.94 105 PRO A CA 1
ATOM 811 C C . PRO A 1 105 ? 6.834 -11.399 8.079 1.00 83.94 105 PRO A C 1
ATOM 813 O O . PRO A 1 105 ? 7.265 -10.275 8.318 1.00 83.94 105 PRO A O 1
ATOM 816 N N . ALA A 1 106 ? 7.389 -12.189 7.153 1.00 88.00 106 ALA A N 1
ATOM 817 C CA . ALA A 1 106 ? 8.546 -11.809 6.343 1.00 88.00 106 ALA A CA 1
ATOM 818 C C . ALA A 1 106 ? 8.271 -10.628 5.392 1.00 88.00 106 ALA A C 1
ATOM 820 O O . ALA A 1 106 ? 9.206 -10.012 4.894 1.00 88.00 106 ALA A O 1
ATOM 821 N N . GLU A 1 107 ? 7.003 -10.300 5.133 1.00 89.62 107 GLU A N 1
ATOM 822 C CA . GLU A 1 107 ? 6.614 -9.210 4.232 1.00 89.62 107 GLU A CA 1
ATOM 823 C C . GLU A 1 107 ? 6.397 -7.870 4.956 1.00 89.62 107 GLU A C 1
ATOM 825 O O . GLU A 1 107 ? 6.171 -6.855 4.297 1.00 89.62 107 GLU A O 1
ATOM 830 N N . LEU A 1 108 ? 6.500 -7.835 6.293 1.00 88.62 108 LEU A N 1
ATOM 831 C CA . LEU A 1 108 ? 6.339 -6.607 7.086 1.00 88.62 108 LEU A CA 1
ATOM 832 C C . LEU A 1 108 ? 7.303 -5.501 6.641 1.00 88.62 108 LEU A C 1
ATOM 834 O O . LEU A 1 108 ? 6.893 -4.355 6.486 1.00 88.62 108 LEU A O 1
ATOM 838 N N . GLU A 1 109 ? 8.556 -5.854 6.352 1.00 92.38 109 GLU A N 1
ATOM 839 C CA . GLU A 1 109 ? 9.557 -4.891 5.886 1.00 92.38 109 GLU A CA 1
ATOM 840 C C . GLU A 1 109 ? 9.144 -4.219 4.565 1.00 92.38 109 GLU A C 1
ATOM 842 O O . GLU A 1 109 ? 9.338 -3.018 4.383 1.00 92.38 109 GLU A O 1
ATOM 847 N N . LYS A 1 110 ? 8.498 -4.956 3.655 1.00 93.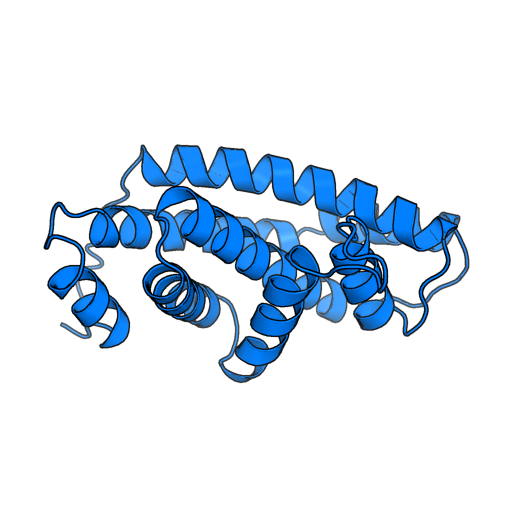44 110 LYS A N 1
ATOM 848 C CA . LYS A 1 110 ? 8.040 -4.390 2.378 1.00 93.44 110 LYS A CA 1
ATOM 849 C C . LYS A 1 110 ? 6.850 -3.458 2.558 1.00 93.44 110 LYS A C 1
ATOM 851 O O . LYS A 1 110 ? 6.751 -2.456 1.851 1.00 93.44 110 LYS A O 1
ATOM 856 N N . VAL A 1 111 ? 5.966 -3.752 3.513 1.00 94.00 111 VAL A N 1
ATOM 857 C CA . VAL A 1 111 ? 4.891 -2.827 3.904 1.00 94.00 111 VAL A CA 1
ATOM 858 C C . VAL A 1 111 ? 5.487 -1.535 4.472 1.00 94.00 111 VAL A C 1
ATOM 860 O O . VAL A 1 111 ? 5.048 -0.447 4.095 1.00 94.00 111 VAL A O 1
ATOM 863 N N . ASP A 1 112 ? 6.539 -1.634 5.288 1.00 92.06 112 ASP A N 1
ATOM 864 C CA . ASP A 1 112 ? 7.255 -0.468 5.818 1.00 92.06 112 ASP A CA 1
ATOM 865 C C . ASP A 1 112 ? 7.923 0.355 4.705 1.00 92.06 112 ASP A C 1
ATOM 867 O O . ASP A 1 112 ? 7.852 1.587 4.723 1.00 92.06 112 ASP A O 1
ATOM 871 N N . TRP A 1 113 ? 8.542 -0.289 3.709 1.00 94.50 113 TRP A N 1
ATOM 872 C CA . TRP A 1 113 ? 9.114 0.405 2.547 1.00 94.50 113 TRP A CA 1
ATOM 873 C C . TRP A 1 113 ? 8.053 1.204 1.789 1.00 94.50 113 TRP A C 1
ATOM 875 O O . TRP A 1 113 ? 8.260 2.383 1.496 1.00 94.50 113 TRP A O 1
ATOM 885 N N . VAL A 1 114 ? 6.889 0.601 1.535 1.00 95.88 114 VAL A N 1
ATOM 886 C CA . VAL A 1 114 ? 5.748 1.284 0.908 1.00 95.88 114 VAL A CA 1
ATOM 887 C C . VAL A 1 114 ? 5.283 2.467 1.761 1.00 95.88 114 VAL A C 1
ATOM 889 O O . VAL A 1 114 ? 5.100 3.569 1.240 1.00 95.88 114 VAL A O 1
ATOM 892 N N . ALA A 1 115 ? 5.097 2.270 3.068 1.00 93.75 115 ALA A N 1
ATOM 893 C CA . ALA A 1 115 ? 4.653 3.327 3.976 1.00 93.75 115 ALA A CA 1
ATOM 894 C C . ALA A 1 115 ? 5.618 4.528 3.970 1.00 93.75 115 ALA A C 1
ATOM 896 O O . ALA A 1 115 ? 5.183 5.683 3.951 1.00 93.75 115 ALA A O 1
ATOM 897 N N . ARG A 1 116 ? 6.931 4.265 3.920 1.00 93.38 116 ARG A N 1
ATOM 898 C CA . ARG A 1 116 ? 7.972 5.297 3.802 1.00 93.38 116 ARG A CA 1
ATOM 899 C C . ARG A 1 116 ? 7.937 6.004 2.451 1.00 93.38 116 ARG A C 1
ATOM 901 O O . ARG A 1 116 ? 8.065 7.226 2.428 1.00 93.38 116 ARG A O 1
ATOM 908 N N . ALA A 1 117 ? 7.698 5.283 1.355 1.00 94.88 117 ALA A N 1
ATOM 909 C CA . ALA A 1 117 ? 7.624 5.872 0.018 1.00 94.88 117 ALA A CA 1
ATOM 910 C C . ALA A 1 117 ? 6.539 6.959 -0.087 1.00 94.88 117 ALA A C 1
ATOM 912 O O . ALA A 1 117 ? 6.747 7.980 -0.732 1.00 94.88 117 ALA A O 1
ATOM 913 N N . PHE A 1 118 ? 5.413 6.822 0.622 1.00 92.69 118 PHE A N 1
ATOM 914 C CA . PHE A 1 118 ? 4.375 7.865 0.661 1.00 92.69 118 PHE A CA 1
ATOM 915 C C . PHE A 1 118 ? 4.792 9.177 1.343 1.00 92.69 118 PHE A C 1
ATOM 917 O O . PHE A 1 118 ? 4.113 10.203 1.171 1.00 92.69 118 PHE A O 1
ATOM 924 N N . SER A 1 119 ? 5.864 9.127 2.131 1.00 90.88 119 SER A N 1
ATOM 925 C CA . SER A 1 119 ? 6.444 10.251 2.867 1.00 90.88 119 SER A CA 1
ATOM 926 C C . SER A 1 119 ? 7.781 10.708 2.275 1.00 90.88 119 SER A C 1
ATOM 928 O O . SER A 1 119 ? 8.419 11.585 2.856 1.00 90.88 119 SER A O 1
ATOM 930 N N . HIS A 1 120 ? 8.202 10.136 1.140 1.00 93.94 120 HIS A N 1
ATOM 931 C CA . HIS A 1 120 ? 9.450 10.493 0.472 1.00 93.94 120 HIS A CA 1
ATOM 932 C C . HIS A 1 120 ? 9.452 11.967 0.042 1.00 93.94 120 HIS A C 1
ATOM 934 O O . HIS A 1 120 ? 8.423 12.539 -0.341 1.00 93.94 120 HIS A O 1
ATOM 940 N N . ARG A 1 121 ? 10.628 12.589 0.132 1.00 92.69 121 ARG A N 1
ATOM 941 C CA . ARG A 1 121 ? 10.863 13.980 -0.249 1.00 92.69 121 ARG A CA 1
ATOM 942 C C . ARG A 1 121 ? 12.128 14.071 -1.083 1.00 92.69 121 ARG A C 1
ATOM 944 O O . ARG A 1 121 ? 13.099 13.369 -0.813 1.00 92.69 121 ARG A O 1
ATOM 951 N N . HIS A 1 122 ? 12.108 14.958 -2.065 1.00 89.81 122 HIS A N 1
ATOM 952 C CA . HIS A 1 122 ? 13.293 15.319 -2.828 1.00 89.81 122 HIS A CA 1
ATOM 953 C C . HIS A 1 122 ? 14.294 16.093 -1.943 1.00 89.81 122 HIS A C 1
ATOM 955 O O . HIS A 1 122 ? 13.917 16.583 -0.872 1.00 89.81 122 HIS A O 1
ATOM 961 N N . PRO A 1 123 ? 15.567 16.238 -2.367 1.00 91.25 123 PRO A N 1
ATOM 962 C CA . PRO A 1 123 ? 16.578 16.988 -1.612 1.00 91.25 123 PRO A CA 1
ATOM 963 C C . PRO A 1 123 ? 16.200 18.448 -1.323 1.00 91.25 123 PRO A C 1
ATOM 965 O O . PRO A 1 123 ? 16.663 19.020 -0.341 1.00 91.25 123 PRO A O 1
ATOM 968 N N . ASP A 1 124 ? 15.338 19.040 -2.151 1.00 91.50 124 ASP A N 1
ATOM 969 C CA . ASP A 1 124 ? 14.791 20.389 -1.971 1.00 91.50 124 ASP A CA 1
ATOM 970 C C . ASP A 1 124 ? 13.642 20.460 -0.938 1.00 91.50 124 ASP A C 1
ATOM 972 O O . ASP A 1 124 ? 13.075 21.523 -0.696 1.00 91.50 124 ASP A O 1
ATOM 976 N N . GLY A 1 125 ? 13.280 19.329 -0.323 1.00 88.44 125 GLY A N 1
ATOM 977 C CA . GLY A 1 125 ? 12.212 19.211 0.667 1.00 88.44 125 GLY A CA 1
ATOM 978 C C . GLY A 1 125 ? 10.804 19.073 0.081 1.00 88.44 125 GLY A C 1
ATOM 979 O O . GLY A 1 125 ? 9.853 18.835 0.842 1.00 88.44 125 GLY A O 1
ATOM 980 N N . SER A 1 126 ? 10.639 19.174 -1.241 1.00 92.19 126 SER A N 1
ATOM 981 C CA . SER A 1 126 ? 9.352 18.973 -1.905 1.00 92.19 126 SER A CA 1
ATOM 982 C C . SER A 1 126 ? 8.911 17.509 -1.824 1.00 92.19 126 SER A C 1
ATOM 984 O O . SER A 1 126 ? 9.721 16.587 -1.701 1.00 92.19 126 SER A O 1
ATOM 986 N N . LYS A 1 127 ? 7.593 17.281 -1.803 1.00 91.44 127 LYS A N 1
ATOM 987 C CA . LYS A 1 127 ? 7.051 15.924 -1.707 1.00 91.44 127 LYS A CA 1
ATOM 988 C C . LYS A 1 127 ? 7.216 15.209 -3.043 1.00 91.44 127 LYS A C 1
ATOM 990 O O . LYS A 1 127 ? 6.678 15.669 -4.046 1.00 91.44 127 LYS A O 1
ATOM 995 N N . ASP A 1 128 ? 7.834 14.036 -3.004 1.00 93.81 128 ASP A N 1
ATOM 996 C CA . ASP A 1 128 ? 7.898 13.150 -4.156 1.00 93.81 128 ASP A CA 1
ATOM 997 C C . ASP A 1 128 ? 6.610 12.326 -4.236 1.00 93.81 128 ASP A C 1
ATOM 999 O O . ASP A 1 128 ? 6.378 11.393 -3.461 1.00 93.81 128 ASP A O 1
ATOM 1003 N N . ILE A 1 129 ? 5.717 12.723 -5.138 1.00 92.44 129 ILE A N 1
ATOM 1004 C CA . ILE A 1 129 ? 4.423 12.056 -5.304 1.00 92.44 129 ILE A CA 1
ATOM 1005 C C . ILE A 1 129 ? 4.542 10.717 -6.041 1.00 92.44 129 ILE A C 1
ATOM 1007 O O . ILE A 1 129 ? 3.656 9.881 -5.883 1.00 92.44 129 ILE A O 1
ATOM 1011 N N . LEU A 1 130 ? 5.618 10.507 -6.809 1.00 95.69 130 LEU A N 1
ATOM 1012 C CA . LEU A 1 130 ? 5.817 9.325 -7.651 1.00 95.69 130 LEU A CA 1
ATOM 1013 C C . LEU A 1 130 ? 6.633 8.232 -6.955 1.00 95.69 130 LEU A C 1
ATOM 1015 O O . LEU A 1 130 ?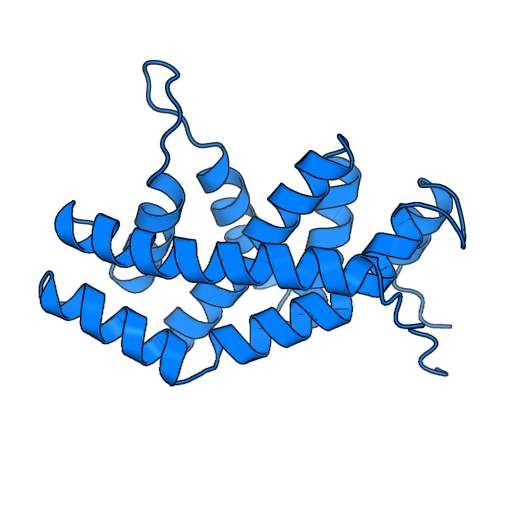 6.620 7.094 -7.423 1.00 95.69 130 LEU A O 1
ATOM 1019 N N . ALA A 1 131 ? 7.278 8.531 -5.825 1.00 95.62 131 ALA A N 1
ATOM 1020 C CA . ALA A 1 131 ? 8.058 7.569 -5.047 1.00 95.62 131 ALA A CA 1
ATOM 1021 C C . ALA A 1 131 ? 7.355 6.215 -4.795 1.00 95.62 131 ALA A C 1
ATOM 1023 O O . ALA A 1 131 ? 8.003 5.178 -4.961 1.00 95.62 131 ALA A O 1
ATOM 1024 N N . PRO A 1 132 ? 6.046 6.144 -4.460 1.00 95.94 132 PRO A N 1
ATOM 1025 C CA . PRO A 1 132 ? 5.367 4.854 -4.330 1.00 95.94 132 PRO A CA 1
ATOM 1026 C C . PRO A 1 132 ? 5.321 4.068 -5.647 1.00 95.94 132 PRO A C 1
ATOM 1028 O O . PRO A 1 132 ? 5.534 2.859 -5.647 1.00 95.94 132 PRO A O 1
ATOM 1031 N N . ALA A 1 133 ? 5.074 4.741 -6.772 1.00 96.31 133 ALA A N 1
ATOM 1032 C CA . ALA A 1 133 ? 5.041 4.110 -8.087 1.00 96.31 133 ALA A CA 1
ATOM 1033 C C . ALA A 1 133 ? 6.433 3.646 -8.531 1.00 96.31 133 ALA A C 1
ATOM 1035 O O . ALA A 1 133 ? 6.575 2.533 -9.034 1.00 96.31 133 ALA A O 1
ATOM 1036 N N . GLN A 1 134 ? 7.467 4.452 -8.281 1.00 96.06 134 GLN A N 1
ATOM 1037 C CA . GLN A 1 134 ? 8.861 4.077 -8.531 1.00 96.06 134 GLN A CA 1
ATOM 1038 C C . GLN A 1 134 ? 9.255 2.840 -7.725 1.00 96.06 134 GLN A C 1
ATOM 1040 O O . GLN A 1 134 ? 9.789 1.894 -8.297 1.00 96.06 134 GLN A O 1
ATOM 1045 N N . LEU A 1 135 ? 8.923 2.797 -6.429 1.00 96.31 135 LEU A N 1
ATOM 1046 C CA . LEU A 1 135 ? 9.199 1.644 -5.571 1.00 96.31 135 LEU A CA 1
ATOM 1047 C C . LEU A 1 135 ? 8.548 0.366 -6.113 1.00 96.31 135 LEU A C 1
ATOM 1049 O O . LEU A 1 135 ? 9.219 -0.656 -6.248 1.00 96.31 135 LEU A O 1
ATOM 1053 N N . ILE A 1 136 ? 7.248 0.410 -6.425 1.00 96.12 136 ILE A N 1
ATOM 1054 C CA . ILE A 1 136 ? 6.516 -0.761 -6.927 1.00 96.12 136 ILE A CA 1
ATOM 1055 C C . ILE A 1 136 ? 7.062 -1.203 -8.285 1.00 96.12 136 ILE A C 1
ATOM 1057 O O . ILE A 1 136 ? 7.263 -2.394 -8.517 1.00 96.12 136 ILE A O 1
ATOM 1061 N N . LEU A 1 137 ? 7.348 -0.261 -9.180 1.00 94.50 137 LEU A N 1
ATOM 1062 C CA . LEU A 1 137 ? 7.883 -0.571 -10.497 1.00 94.50 137 LEU A CA 1
ATOM 1063 C C . LEU A 1 137 ? 9.299 -1.158 -10.420 1.00 94.50 137 LEU A C 1
ATOM 1065 O O . LEU A 1 137 ? 9.589 -2.146 -11.099 1.00 94.50 137 LEU A O 1
ATOM 1069 N N . HIS A 1 138 ? 10.159 -0.593 -9.572 1.00 93.62 138 HIS A N 1
ATOM 1070 C CA . HIS A 1 138 ? 11.503 -1.103 -9.329 1.00 93.62 138 HIS A CA 1
ATOM 1071 C C . HIS A 1 138 ? 11.457 -2.502 -8.712 1.00 93.62 138 HIS A C 1
ATOM 1073 O O . HIS A 1 138 ? 12.159 -3.394 -9.177 1.00 93.62 138 HIS A O 1
ATOM 1079 N N . TRP A 1 139 ? 10.573 -2.739 -7.739 1.00 93.25 139 TRP A N 1
ATOM 1080 C CA . TRP A 1 139 ? 10.359 -4.073 -7.179 1.00 93.25 139 TRP A CA 1
ATOM 1081 C C . TRP A 1 139 ? 9.957 -5.076 -8.273 1.00 93.25 139 TRP A C 1
ATOM 1083 O O . TRP A 1 139 ? 10.553 -6.145 -8.385 1.00 93.25 139 TRP A O 1
ATOM 1093 N N . LEU A 1 140 ? 8.984 -4.737 -9.117 1.00 93.06 140 LEU A N 1
ATOM 1094 C CA . LEU A 1 140 ? 8.424 -5.683 -10.085 1.00 93.06 140 LEU A CA 1
ATOM 1095 C C . LEU A 1 140 ? 9.279 -5.901 -11.334 1.00 93.06 140 LEU A C 1
ATOM 1097 O O . LEU A 1 140 ? 9.117 -6.917 -12.007 1.00 93.06 140 LEU A O 1
ATOM 1101 N N . THR A 1 141 ? 10.136 -4.944 -11.689 1.00 90.94 141 THR A N 1
ATOM 1102 C CA . THR A 1 141 ? 10.829 -4.959 -12.988 1.00 90.94 141 THR A CA 1
ATOM 1103 C C . THR A 1 141 ? 12.330 -4.700 -12.905 1.00 90.94 141 THR A C 1
ATOM 1105 O O . THR A 1 141 ? 13.023 -4.875 -13.904 1.00 90.94 141 THR A O 1
ATOM 1108 N N . GLY A 1 142 ? 12.845 -4.272 -11.750 1.00 89.06 142 GLY A N 1
ATOM 1109 C CA . GLY A 1 142 ? 14.236 -3.849 -11.566 1.00 89.06 142 GLY A CA 1
ATOM 1110 C C . GLY A 1 142 ? 14.593 -2.519 -12.239 1.00 89.06 142 GLY A C 1
ATOM 1111 O O . GLY A 1 142 ? 15.749 -2.110 -12.189 1.00 89.06 142 GLY A O 1
ATOM 1112 N N . SER A 1 143 ? 13.638 -1.840 -12.884 1.00 86.19 143 SER A N 1
ATOM 1113 C CA . SER A 1 143 ? 13.883 -0.595 -13.616 1.00 86.19 143 SER A CA 1
ATOM 1114 C C . SER A 1 143 ? 12.686 0.343 -13.545 1.00 86.19 143 SER A C 1
ATOM 1116 O O . SER A 1 143 ? 11.565 -0.068 -13.832 1.00 86.19 143 SER A O 1
ATOM 1118 N N . ASP A 1 144 ? 12.916 1.619 -13.288 1.00 83.75 144 ASP A N 1
ATOM 1119 C CA . ASP A 1 144 ? 11.909 2.659 -13.417 1.00 83.75 144 ASP A CA 1
ATOM 1120 C C . ASP A 1 144 ? 12.331 3.662 -14.498 1.00 83.75 144 ASP A C 1
ATOM 1122 O O . ASP A 1 144 ? 13.451 4.158 -14.543 1.00 83.75 144 ASP A O 1
ATOM 1126 N N . THR A 1 145 ? 11.426 3.913 -15.442 1.00 91.12 145 THR A N 1
ATOM 1127 C CA . THR A 1 145 ? 11.579 4.974 -16.450 1.00 91.12 145 THR A CA 1
ATOM 1128 C C . THR A 1 145 ? 10.420 5.937 -16.260 1.00 91.12 145 THR A C 1
ATOM 1130 O O . THR A 1 145 ? 9.345 5.470 -15.871 1.00 91.12 145 THR A O 1
ATOM 1133 N N . PRO A 1 146 ? 10.564 7.236 -16.572 1.00 92.81 146 PRO A N 1
ATOM 1134 C CA . PRO A 1 146 ? 9.491 8.203 -16.358 1.00 92.81 146 PRO A CA 1
ATOM 1135 C C . PRO A 1 146 ? 8.148 7.745 -16.942 1.00 92.81 146 PRO A C 1
ATOM 1137 O O . PRO A 1 146 ? 7.132 7.762 -16.251 1.00 92.81 146 PRO A O 1
ATOM 1140 N N . GLN A 1 147 ? 8.143 7.228 -18.175 1.00 92.88 147 GLN A N 1
ATOM 1141 C CA . GLN A 1 147 ? 6.932 6.747 -18.844 1.00 92.88 147 GLN A CA 1
ATOM 1142 C C . GLN A 1 147 ? 6.271 5.588 -18.087 1.00 92.88 147 GLN A C 1
ATOM 1144 O O . GLN A 1 147 ? 5.062 5.620 -17.851 1.00 92.88 147 GLN A O 1
ATOM 1149 N N . LYS A 1 148 ? 7.048 4.577 -17.677 1.00 93.94 148 LYS A N 1
ATOM 1150 C CA . LYS A 1 148 ? 6.526 3.434 -16.911 1.00 93.94 148 LYS A CA 1
ATOM 1151 C C . LYS A 1 148 ? 6.054 3.859 -15.520 1.00 93.94 148 LYS A C 1
ATOM 1153 O O . LYS A 1 148 ? 5.022 3.370 -15.066 1.00 93.94 148 LYS A O 1
ATOM 1158 N N . THR A 1 149 ? 6.756 4.787 -14.873 1.00 95.19 149 THR A N 1
ATOM 1159 C CA . THR A 1 149 ? 6.386 5.321 -13.557 1.00 95.19 149 THR A CA 1
ATOM 1160 C C . THR A 1 149 ? 5.030 6.015 -13.610 1.00 95.19 149 THR A C 1
ATOM 1162 O O . THR A 1 149 ? 4.185 5.726 -12.772 1.00 95.19 149 THR A O 1
ATOM 1165 N N . TYR A 1 150 ? 4.756 6.836 -14.630 1.00 95.06 150 TYR A N 1
ATOM 1166 C CA . TYR A 1 150 ? 3.433 7.452 -14.796 1.00 95.06 150 TYR A CA 1
ATOM 1167 C C . TYR A 1 150 ? 2.320 6.427 -15.047 1.00 95.06 150 TYR A C 1
ATOM 1169 O O . TYR A 1 150 ? 1.213 6.578 -14.530 1.00 95.06 150 TYR A O 1
ATOM 1177 N N . GLN A 1 151 ? 2.592 5.368 -15.818 1.00 95.12 151 GLN A N 1
ATOM 1178 C CA . GLN A 1 151 ? 1.609 4.297 -16.020 1.00 95.12 151 GLN A CA 1
ATOM 1179 C C . GLN A 1 151 ? 1.340 3.509 -14.734 1.00 95.12 151 GLN A C 1
ATOM 1181 O O . GLN A 1 151 ? 0.187 3.179 -14.452 1.00 95.12 151 GLN A O 1
ATOM 1186 N N . CYS A 1 152 ? 2.386 3.232 -13.955 1.00 94.94 152 CYS A N 1
ATOM 1187 C CA . CYS A 1 152 ? 2.283 2.604 -12.643 1.00 94.94 152 CYS A CA 1
ATOM 1188 C C . CYS A 1 152 ? 1.458 3.479 -11.689 1.00 94.94 152 CYS A C 1
ATOM 1190 O O . CYS A 1 152 ? 0.460 3.010 -11.141 1.00 94.94 152 CYS A O 1
ATOM 1192 N N . ASP A 1 153 ? 1.811 4.760 -11.567 1.00 95.88 153 ASP A N 1
ATOM 1193 C CA . ASP A 1 153 ? 1.131 5.719 -10.697 1.00 95.88 153 ASP A CA 1
ATOM 1194 C C . ASP A 1 153 ? -0.357 5.836 -11.030 1.00 95.88 153 ASP A C 1
ATOM 1196 O O . ASP A 1 153 ? -1.190 5.745 -10.136 1.00 95.88 153 ASP A O 1
ATOM 1200 N N . TRP A 1 154 ? -0.721 5.907 -12.314 1.00 94.69 154 TRP A N 1
ATOM 1201 C CA . TRP A 1 154 ? -2.127 5.952 -12.723 1.00 94.69 154 TRP A CA 1
ATOM 1202 C C . TRP A 1 154 ? -2.941 4.770 -12.173 1.00 94.69 154 TRP A C 1
ATOM 1204 O O . TRP A 1 154 ? -4.060 4.950 -11.690 1.00 94.69 154 TRP A O 1
ATOM 1214 N N . VAL A 1 155 ? -2.391 3.551 -12.225 1.00 94.12 155 VAL A N 1
ATOM 1215 C CA . VAL A 1 155 ? -3.072 2.351 -11.708 1.00 94.12 155 VAL A CA 1
ATOM 1216 C C . VAL A 1 155 ? -3.150 2.396 -10.184 1.00 94.12 155 VAL A C 1
ATOM 1218 O O . VAL A 1 155 ? -4.207 2.127 -9.611 1.00 94.12 155 VAL A O 1
ATOM 1221 N N . LEU A 1 156 ? -2.049 2.765 -9.530 1.00 95.00 156 LEU A N 1
ATOM 1222 C CA . LEU A 1 156 ? -1.970 2.861 -8.076 1.00 95.00 156 LEU A CA 1
ATOM 1223 C C . LEU A 1 156 ? -2.908 3.939 -7.515 1.00 95.00 156 LEU A C 1
ATOM 1225 O O . LEU A 1 156 ? -3.539 3.712 -6.484 1.00 95.00 156 LEU A O 1
ATOM 1229 N N . GLN A 1 157 ? -3.088 5.060 -8.217 1.00 94.12 157 GLN A N 1
ATOM 1230 C CA . GLN A 1 157 ? -4.060 6.091 -7.858 1.00 94.12 157 GLN A CA 1
ATOM 1231 C C . GLN A 1 157 ? -5.477 5.516 -7.819 1.00 94.12 157 GLN A C 1
ATOM 1233 O O . GLN A 1 157 ? -6.126 5.612 -6.779 1.00 94.12 157 GLN A O 1
ATOM 1238 N N . ARG A 1 158 ? -5.923 4.818 -8.874 1.00 92.75 158 ARG A N 1
ATOM 1239 C CA . ARG A 1 158 ? -7.247 4.160 -8.904 1.00 92.75 158 ARG A CA 1
ATOM 1240 C C . ARG A 1 158 ? -7.422 3.130 -7.797 1.00 92.75 158 ARG A C 1
ATOM 1242 O O . ARG A 1 158 ? -8.470 3.075 -7.157 1.00 92.75 158 ARG A O 1
ATOM 1249 N N . TYR A 1 159 ? -6.381 2.343 -7.552 1.00 92.75 159 TYR A N 1
ATOM 1250 C CA . TYR A 1 159 ? -6.363 1.372 -6.467 1.00 92.75 159 TYR A CA 1
ATOM 1251 C C . TYR A 1 159 ? -6.533 2.058 -5.100 1.00 92.75 159 TYR A C 1
ATOM 1253 O O . TYR A 1 159 ? -7.353 1.648 -4.282 1.00 92.75 159 TYR A O 1
ATOM 1261 N N . SER A 1 160 ? -5.813 3.156 -4.868 1.00 93.31 160 SER A N 1
ATOM 1262 C CA . SER A 1 160 ? -5.850 3.918 -3.616 1.00 93.31 160 SER A CA 1
ATOM 1263 C C . SER A 1 160 ? -7.155 4.709 -3.407 1.00 93.31 160 SER A C 1
ATOM 1265 O O . SER A 1 160 ? -7.656 4.801 -2.283 1.00 93.31 160 SER A O 1
ATOM 1267 N N . GLU A 1 161 ? -7.752 5.229 -4.485 1.00 92.25 161 GLU A N 1
ATOM 1268 C CA . GLU A 1 161 ? 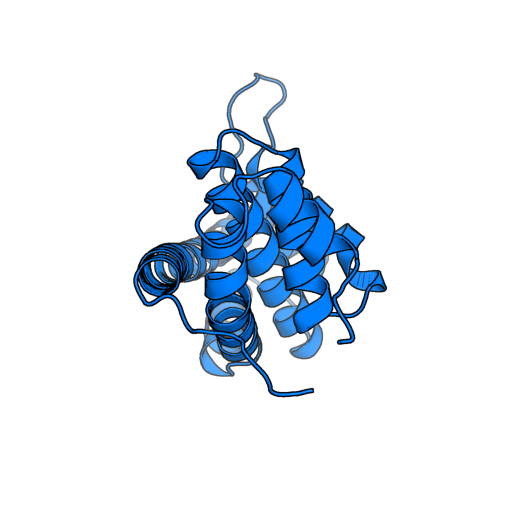-9.077 5.861 -4.482 1.00 92.25 161 GLU A CA 1
ATOM 1269 C C . GLU A 1 161 ? -10.140 4.865 -4.015 1.00 92.25 161 GLU A C 1
ATOM 1271 O O . GLU A 1 161 ? -10.925 5.170 -3.114 1.00 92.25 161 GLU A O 1
ATOM 1276 N N . PHE A 1 162 ? -10.117 3.650 -4.571 1.00 91.19 162 PHE A N 1
ATOM 1277 C CA . PHE A 1 162 ? -11.017 2.581 -4.153 1.00 91.19 162 PHE A CA 1
ATOM 1278 C C . PHE A 1 162 ? -10.797 2.197 -2.686 1.00 91.19 162 PHE A C 1
ATOM 1280 O O . PHE A 1 162 ? -11.758 2.122 -1.921 1.00 91.19 162 PHE A O 1
ATOM 1287 N N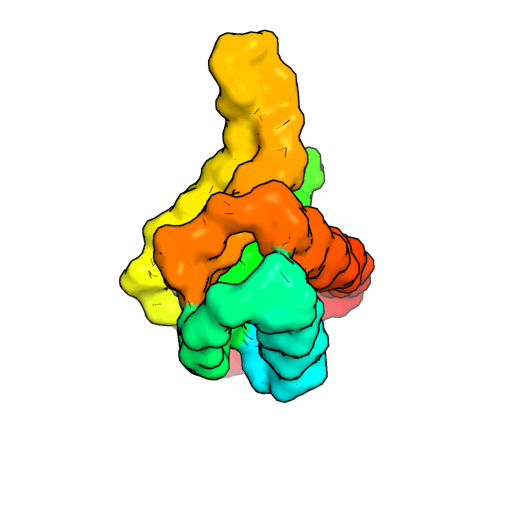 . LEU A 1 163 ? -9.540 2.015 -2.261 1.00 92.00 163 LEU A N 1
ATOM 1288 C CA . LEU A 1 163 ? -9.222 1.698 -0.866 1.00 92.00 163 LEU A CA 1
ATOM 1289 C C . LEU A 1 163 ? -9.704 2.771 0.110 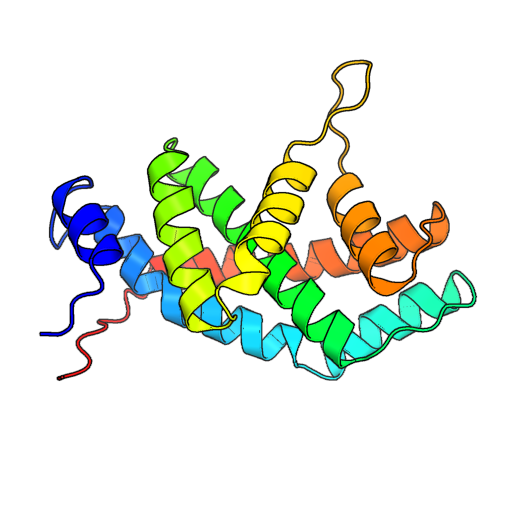1.00 92.00 163 LEU A C 1
ATOM 1291 O O . LEU A 1 163 ? -10.151 2.431 1.201 1.00 92.00 163 LEU A O 1
ATOM 1295 N N . THR A 1 164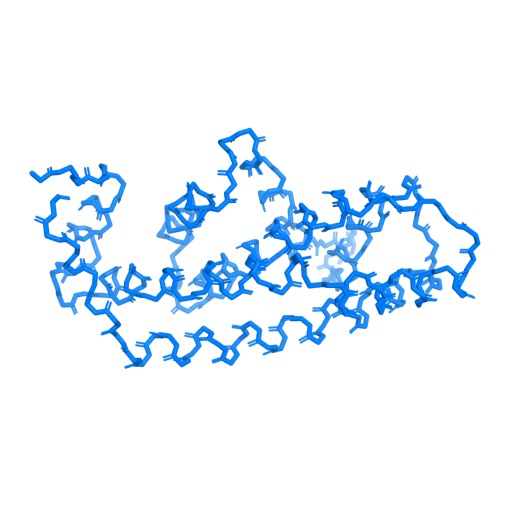 ? -9.659 4.048 -0.270 1.00 92.75 164 THR A N 1
ATOM 1296 C CA . THR A 1 164 ? -10.181 5.138 0.567 1.00 92.75 164 THR A CA 1
ATOM 1297 C C . THR A 1 164 ? -11.681 4.989 0.802 1.00 92.75 164 THR A C 1
ATOM 1299 O O . THR A 1 164 ? -12.136 5.081 1.942 1.00 92.75 164 THR A O 1
ATOM 1302 N N . GLN A 1 165 ? -12.447 4.721 -0.259 1.00 89.75 165 GLN A N 1
ATOM 1303 C CA . GLN A 1 165 ? -13.898 4.534 -0.170 1.00 89.75 165 GLN A CA 1
ATOM 1304 C C . GLN A 1 165 ? -14.244 3.277 0.637 1.00 89.75 165 GLN A C 1
ATOM 1306 O O . GLN A 1 165 ? -15.071 3.325 1.547 1.00 89.75 165 GLN A O 1
ATOM 1311 N N . ALA A 1 166 ? -13.556 2.167 0.355 1.00 88.12 166 ALA A N 1
ATOM 1312 C CA . ALA A 1 166 ? -13.719 0.911 1.078 1.00 88.12 166 ALA A CA 1
ATOM 1313 C C . ALA A 1 166 ? -13.401 1.061 2.571 1.00 88.12 166 ALA A C 1
ATOM 1315 O O . ALA A 1 166 ? -14.141 0.558 3.412 1.00 88.12 166 ALA A O 1
ATOM 1316 N N . TRP A 1 167 ? -12.335 1.788 2.908 1.00 90.19 167 TRP A N 1
ATOM 1317 C CA . TRP A 1 167 ? -11.950 2.071 4.286 1.00 90.19 167 TRP A CA 1
ATOM 1318 C C . TRP A 1 167 ? -13.022 2.870 5.029 1.00 90.19 167 TRP A C 1
ATOM 1320 O O . TRP A 1 167 ? -13.425 2.492 6.127 1.00 90.19 167 TRP A O 1
ATOM 1330 N N . GLN A 1 168 ? -13.534 3.941 4.418 1.00 88.81 168 GLN A N 1
ATOM 1331 C CA . GLN A 1 168 ? -14.611 4.746 5.000 1.00 88.81 168 GLN A CA 1
ATOM 1332 C C . GLN A 1 168 ? -15.873 3.909 5.243 1.00 88.81 168 GLN A C 1
ATOM 1334 O O . GLN A 1 168 ? -16.449 3.972 6.328 1.00 88.81 168 GLN A O 1
ATOM 1339 N N . ALA A 1 169 ? -16.262 3.076 4.276 1.00 85.88 169 ALA A N 1
ATOM 1340 C CA . ALA A 1 169 ? -17.409 2.185 4.413 1.00 85.88 169 ALA A CA 1
ATOM 1341 C C . ALA A 1 169 ? -17.187 1.099 5.482 1.00 85.88 169 ALA A C 1
ATOM 1343 O O . ALA A 1 169 ? -18.103 0.789 6.242 1.00 85.88 169 ALA A O 1
ATOM 1344 N N . ALA A 1 170 ? -15.982 0.531 5.578 1.00 85.69 170 ALA A N 1
ATOM 1345 C CA . ALA A 1 170 ? -15.643 -0.481 6.580 1.00 85.69 170 ALA A CA 1
ATOM 1346 C C . ALA A 1 170 ? -15.682 0.087 8.007 1.00 85.69 170 ALA A C 1
ATOM 1348 O O . ALA A 1 170 ? -16.176 -0.572 8.919 1.00 85.69 170 ALA A O 1
ATOM 1349 N N . MET A 1 171 ? -15.229 1.330 8.185 1.00 84.69 171 MET A N 1
ATOM 1350 C CA . MET A 1 171 ? -15.302 2.046 9.461 1.00 84.69 171 MET A CA 1
ATOM 1351 C C . MET A 1 171 ? -16.743 2.354 9.893 1.00 84.69 171 MET A C 1
ATOM 1353 O O . MET A 1 171 ? -17.029 2.383 11.088 1.00 84.69 171 MET A O 1
ATOM 1357 N N . GLN A 1 172 ? -17.654 2.563 8.936 1.00 81.81 172 GLN A N 1
ATOM 1358 C CA . GLN A 1 172 ? -19.073 2.828 9.201 1.00 81.81 172 GLN A CA 1
ATOM 1359 C C . GLN A 1 172 ? -19.877 1.554 9.482 1.00 81.81 172 GLN A C 1
ATOM 1361 O O . GLN A 1 172 ? -20.731 1.553 10.362 1.00 81.81 172 GLN A O 1
ATOM 1366 N N . ASN A 1 173 ? -19.595 0.465 8.764 1.00 67.12 173 ASN A N 1
ATOM 1367 C CA . ASN A 1 173 ? -20.387 -0.767 8.819 1.00 67.12 173 ASN A CA 1
ATOM 1368 C C . ASN A 1 173 ? -19.978 -1.739 9.939 1.00 67.12 173 ASN A C 1
ATOM 1370 O O . ASN A 1 173 ? -20.434 -2.878 9.906 1.00 67.12 173 ASN A O 1
ATOM 1374 N N . GLN A 1 174 ? -19.122 -1.304 10.881 1.00 60.69 174 GLN A N 1
ATOM 1375 C CA . GLN A 1 174 ? -18.636 -2.023 12.075 1.00 60.69 174 GLN A CA 1
ATOM 1376 C C . GLN A 1 174 ? -19.015 -3.511 12.110 1.00 60.69 174 GLN A C 1
ATOM 1378 O O . GLN A 1 174 ? -19.961 -3.923 12.782 1.00 60.69 174 GLN A O 1
ATOM 1383 N N . ILE A 1 175 ? -18.281 -4.339 11.365 1.00 60.81 175 ILE A N 1
ATOM 1384 C CA . ILE A 1 175 ? -18.559 -5.774 11.348 1.00 60.81 175 ILE A CA 1
ATOM 1385 C C . ILE A 1 175 ? -18.054 -6.356 12.667 1.00 60.81 175 ILE A C 1
ATOM 1387 O O . ILE A 1 175 ? -16.849 -6.369 12.940 1.00 60.81 175 ILE A O 1
ATOM 1391 N N . HIS A 1 176 ? -18.974 -6.834 13.509 1.00 52.66 176 HIS A N 1
ATOM 1392 C CA . HIS A 1 176 ? -18.622 -7.533 14.738 1.00 52.66 176 HIS A CA 1
ATOM 1393 C C . HIS A 1 176 ? -17.834 -8.803 14.413 1.00 52.66 176 HIS A C 1
ATOM 1395 O O . HIS A 1 176 ? -18.387 -9.836 14.050 1.00 52.66 176 HIS A O 1
ATOM 1401 N N . LEU A 1 177 ? -16.522 -8.744 14.621 1.00 50.56 177 LEU A N 1
ATOM 1402 C CA . LEU A 1 177 ? -15.663 -9.919 14.686 1.00 50.56 177 LEU A CA 1
ATOM 1403 C C . LEU A 1 177 ? -15.783 -10.546 16.073 1.00 50.56 177 LEU A C 1
ATOM 1405 O O . LEU A 1 177 ? -14.833 -10.561 16.851 1.00 50.56 177 LEU A O 1
ATOM 1409 N N . GLN A 1 178 ? -16.965 -11.042 16.414 1.00 38.81 178 GLN A N 1
ATOM 1410 C CA . GLN A 1 178 ? -17.034 -12.136 17.371 1.00 38.81 178 GLN A CA 1
ATOM 1411 C C . GLN A 1 178 ? -17.036 -13.424 16.557 1.00 38.81 178 GLN A C 1
ATOM 1413 O O . GLN A 1 178 ? -18.079 -14.019 16.312 1.00 38.81 178 GLN A O 1
ATOM 1418 N N . PHE A 1 179 ? -15.852 -13.831 16.091 1.00 34.97 179 PHE A N 1
ATOM 1419 C CA . PHE A 1 179 ? -15.670 -15.227 15.711 1.00 34.97 179 PHE A CA 1
ATOM 1420 C C . PHE A 1 179 ? -15.677 -16.044 17.018 1.00 34.97 179 PHE A C 1
ATOM 1422 O O . PHE A 1 179 ? -14.936 -15.689 17.937 1.00 34.97 179 PHE A O 1
ATOM 1429 N N . PRO A 1 180 ? -16.542 -17.063 17.165 1.00 29.69 180 PRO A N 1
ATOM 1430 C CA . PRO A 1 180 ? -16.864 -17.660 18.464 1.00 29.69 180 PRO A CA 1
ATOM 1431 C C . PRO A 1 180 ? -15.813 -18.639 19.026 1.00 29.69 180 PRO A C 1
ATOM 1433 O O . PRO A 1 180 ? -16.167 -19.500 19.830 1.00 29.69 180 PRO A O 1
ATOM 1436 N N . TRP A 1 181 ? -14.530 -18.518 18.670 1.00 43.47 181 TRP A N 1
ATOM 1437 C CA . TRP A 1 181 ? -13.454 -19.302 19.300 1.00 43.47 181 TRP A CA 1
ATOM 1438 C C . TRP A 1 181 ? -12.172 -18.495 19.556 1.00 43.47 181 TRP A C 1
ATOM 1440 O O . TRP A 1 181 ? -11.603 -17.948 18.588 1.00 43.47 181 TRP A O 1
#